Protein AF-A0A7S0N5G8-F1 (afdb_monomer_lite)

Foldseek 3Di:
DFAAQADLALKWKDWAPRIAPNVQWADDDRGDIGGDDDDDQDAKDKTFIWIDRHNPPDTDDPRHIDIDHHDWDFDDKPPPDDDPVPPDDDIDTATARDDDDQPQWDDDPDDDIDHDDDDDHD

Secondary structure (DSSP, 8-state):
-B-SS--STT-EEEETTEEPPGGGEEEEETTEEEEPPPP--SSSEEEEEEEESSTTSS---S-EEEEEPPPPEEEEEESS---TT--S---EEEEES----TT-EEEETTTEEEEPPP----

Organism: NCBI:txid233186

Structure (mmCIF, N/CA/C/O backbone):
data_AF-A0A7S0N5G8-F1
#
_entry.id   AF-A0A7S0N5G8-F1
#
loop_
_atom_site.group_PDB
_atom_site.id
_atom_site.type_symbol
_atom_site.label_atom_id
_atom_site.label_alt_id
_atom_site.label_comp_id
_atom_site.label_asym_id
_atom_site.label_entity_id
_atom_site.label_seq_id
_atom_site.pdbx_PDB_ins_code
_atom_site.Cartn_x
_atom_site.Cartn_y
_atom_site.Cartn_z
_atom_site.occupancy
_atom_site.B_iso_or_equiv
_atom_site.auth_seq_id
_atom_site.auth_comp_id
_atom_site.auth_asym_id
_atom_site.auth_atom_id
_atom_site.pdbx_PDB_model_num
ATOM 1 N N . VAL A 1 1 ? 4.274 -6.961 -11.193 1.00 89.06 1 VAL A N 1
ATOM 2 C CA . VAL A 1 1 ? 3.947 -6.507 -12.565 1.00 89.06 1 VAL A CA 1
ATOM 3 C C . VAL A 1 1 ? 4.344 -7.585 -13.563 1.00 89.06 1 VAL A C 1
ATOM 5 O O . VAL A 1 1 ? 5.465 -8.078 -13.492 1.00 89.06 1 VAL A O 1
ATOM 8 N N . LEU A 1 2 ? 3.430 -7.986 -14.451 1.00 92.25 2 LEU A N 1
ATOM 9 C CA . LEU A 1 2 ? 3.697 -8.960 -15.517 1.00 92.25 2 LEU A CA 1
ATOM 10 C C . LEU A 1 2 ? 3.786 -8.239 -16.864 1.00 92.25 2 LEU A C 1
ATOM 12 O O . LEU A 1 2 ? 2.987 -7.344 -17.136 1.00 92.25 2 LEU A O 1
ATOM 16 N N . GLY A 1 3 ? 4.743 -8.632 -17.697 1.00 91.31 3 GLY A N 1
ATOM 17 C CA . GLY A 1 3 ? 5.050 -7.962 -18.957 1.00 91.31 3 GLY A CA 1
ATOM 18 C C . GLY A 1 3 ? 5.987 -8.783 -19.837 1.00 91.31 3 GLY A C 1
ATOM 19 O O . GLY A 1 3 ? 5.945 -10.013 -19.827 1.00 91.31 3 GLY A O 1
ATOM 20 N N . ARG A 1 4 ? 6.820 -8.102 -20.625 1.00 91.19 4 ARG A N 1
ATOM 21 C CA . ARG A 1 4 ? 7.772 -8.717 -21.561 1.00 91.19 4 ARG A CA 1
ATOM 22 C C . ARG A 1 4 ? 9.012 -7.846 -21.718 1.00 91.19 4 ARG A C 1
ATOM 24 O O . ARG A 1 4 ? 8.906 -6.627 -21.671 1.00 91.19 4 ARG A O 1
ATOM 31 N N . PHE A 1 5 ? 10.146 -8.493 -21.977 1.00 92.19 5 PHE A N 1
ATOM 32 C CA . PHE A 1 5 ? 11.453 -7.867 -22.189 1.00 92.19 5 PHE A CA 1
ATOM 33 C C . PHE A 1 5 ? 11.944 -6.985 -21.031 1.00 92.19 5 PHE A C 1
ATOM 35 O O . PHE A 1 5 ? 12.674 -6.024 -21.254 1.00 92.19 5 PHE A O 1
ATOM 42 N N . PHE A 1 6 ? 11.581 -7.317 -19.791 1.00 93.44 6 PHE A N 1
ATOM 43 C CA . PHE A 1 6 ? 12.220 -6.705 -18.630 1.00 93.44 6 PHE A CA 1
ATOM 44 C C . PHE A 1 6 ? 13.689 -7.116 -18.540 1.00 93.44 6 PHE A C 1
ATOM 46 O O . PHE A 1 6 ? 14.079 -8.206 -18.968 1.00 93.44 6 PHE A O 1
ATOM 53 N N . VAL A 1 7 ? 14.489 -6.239 -17.951 1.00 93.69 7 VAL A N 1
ATOM 54 C CA . VAL A 1 7 ? 15.919 -6.432 -17.712 1.00 93.69 7 VAL A CA 1
ATOM 55 C C . VAL A 1 7 ? 16.231 -6.045 -16.267 1.00 93.69 7 VAL A C 1
ATOM 57 O O . VAL A 1 7 ? 15.432 -5.368 -15.620 1.00 93.69 7 VAL A O 1
ATOM 60 N N . SER A 1 8 ? 17.363 -6.513 -15.743 1.00 91.12 8 SER A N 1
ATOM 61 C CA . SER A 1 8 ? 17.757 -6.259 -14.353 1.00 91.12 8 SER A CA 1
ATOM 62 C C . SER A 1 8 ? 18.331 -4.861 -14.124 1.00 91.12 8 SER A C 1
ATOM 64 O O . SER A 1 8 ? 18.178 -4.316 -13.038 1.00 91.12 8 SER A O 1
ATOM 66 N N . GLU A 1 9 ? 18.988 -4.288 -15.131 1.00 91.75 9 GLU A N 1
ATOM 67 C CA . GLU A 1 9 ? 19.619 -2.966 -15.062 1.00 91.75 9 GLU A CA 1
ATOM 68 C C . GLU A 1 9 ? 18.639 -1.860 -15.463 1.00 91.75 9 GLU A C 1
ATOM 70 O O . GLU A 1 9 ? 17.831 -2.041 -16.372 1.00 91.75 9 GLU A O 1
ATOM 75 N N . GLY A 1 10 ? 18.706 -0.707 -14.795 1.00 90.94 10 GLY A N 1
ATOM 76 C CA . GLY A 1 10 ? 17.845 0.442 -15.097 1.00 90.94 10 GLY A CA 1
ATOM 77 C C . GLY A 1 10 ? 16.354 0.223 -14.817 1.00 90.94 10 GLY A C 1
ATOM 78 O O . GLY A 1 10 ? 15.520 0.994 -15.296 1.00 90.94 10 GLY A O 1
ATOM 79 N N . LEU A 1 11 ? 16.008 -0.825 -14.061 1.00 94.25 11 LEU A N 1
ATOM 80 C CA . LEU A 1 11 ? 14.636 -1.158 -13.706 1.00 94.25 11 LEU A CA 1
ATOM 81 C C . LEU A 1 11 ? 14.089 -0.183 -12.658 1.00 94.25 11 LEU A C 1
ATOM 83 O O . LEU A 1 11 ? 14.567 -0.143 -11.526 1.00 94.25 11 LEU A O 1
ATOM 87 N N . VAL A 1 12 ? 13.037 0.557 -13.010 1.00 94.94 12 VAL A N 1
ATOM 88 C CA . VAL A 1 12 ? 12.365 1.489 -12.092 1.00 94.94 12 VAL A CA 1
ATOM 89 C C . VAL A 1 12 ? 10.855 1.342 -12.216 1.00 94.94 12 VAL A C 1
ATOM 91 O O . VAL A 1 12 ? 10.297 1.501 -13.298 1.00 94.94 12 VAL A O 1
ATOM 94 N N . CYS A 1 13 ? 10.173 1.101 -11.100 1.00 95.38 13 CYS A N 1
ATOM 95 C CA . CYS A 1 13 ? 8.714 1.166 -11.036 1.00 95.38 13 CYS A CA 1
ATOM 96 C C . CYS A 1 13 ? 8.233 2.576 -10.695 1.00 95.38 13 CYS A C 1
ATOM 98 O O . CYS A 1 13 ? 8.899 3.329 -9.980 1.00 95.38 13 CYS A O 1
ATOM 100 N N . ARG A 1 14 ? 7.045 2.932 -11.178 1.00 94.94 14 ARG A N 1
ATOM 101 C CA . ARG A 1 14 ? 6.370 4.186 -10.852 1.00 94.94 14 ARG A CA 1
ATOM 102 C C . ARG A 1 14 ? 4.890 3.935 -10.605 1.00 94.94 14 ARG A C 1
ATOM 104 O O . ARG A 1 14 ? 4.238 3.297 -11.422 1.00 94.94 14 ARG A O 1
ATOM 111 N N . PHE A 1 15 ? 4.385 4.479 -9.506 1.00 95.31 15 PHE A N 1
ATOM 112 C CA . PHE A 1 15 ? 2.975 4.469 -9.124 1.00 95.31 15 PHE A CA 1
ATOM 113 C C . PHE A 1 15 ? 2.453 5.904 -9.246 1.00 95.31 15 PHE A C 1
ATOM 115 O O . PHE A 1 15 ? 2.842 6.780 -8.471 1.00 95.31 15 PHE A O 1
ATOM 122 N N . GLY A 1 16 ? 1.647 6.174 -10.272 1.00 93.31 16 GLY A N 1
ATOM 123 C CA . GLY A 1 16 ? 1.221 7.521 -10.647 1.00 93.31 16 GLY A CA 1
ATOM 124 C C . GLY A 1 16 ? 2.426 8.392 -11.003 1.00 93.31 16 GLY A C 1
ATOM 125 O O . GLY A 1 16 ? 3.094 8.177 -12.017 1.00 93.31 16 GLY A O 1
ATOM 126 N N . VAL A 1 17 ? 2.730 9.363 -10.142 1.00 91.38 17 VAL A N 1
ATOM 127 C CA . VAL A 1 17 ? 3.902 10.249 -10.265 1.00 91.38 17 VAL A CA 1
ATOM 128 C C . VAL A 1 17 ? 5.083 9.823 -9.384 1.00 91.38 17 VAL A C 1
ATOM 130 O O . VAL A 1 17 ? 6.194 10.326 -9.560 1.00 91.38 17 VAL A O 1
ATOM 133 N N . THR A 1 18 ? 4.875 8.879 -8.465 1.00 94.38 18 THR A N 1
ATOM 134 C CA . THR A 1 18 ? 5.862 8.489 -7.452 1.00 94.38 18 THR A CA 1
ATOM 135 C C . THR A 1 18 ? 6.756 7.371 -7.968 1.00 94.38 18 THR A C 1
ATOM 137 O O . THR A 1 18 ? 6.287 6.284 -8.306 1.00 94.38 18 THR A O 1
ATOM 140 N N . ARG A 1 19 ? 8.067 7.627 -8.021 1.00 94.75 19 ARG A N 1
ATOM 141 C CA . ARG A 1 19 ? 9.075 6.625 -8.397 1.00 94.75 19 ARG A CA 1
ATOM 142 C C . ARG A 1 19 ? 9.415 5.735 -7.203 1.00 94.75 19 ARG A C 1
ATOM 144 O O . ARG A 1 19 ? 9.660 6.239 -6.110 1.00 94.75 19 ARG A O 1
ATOM 151 N N . VAL A 1 20 ? 9.471 4.428 -7.436 1.00 94.44 20 VAL A N 1
ATOM 152 C CA . VAL A 1 20 ? 9.930 3.442 -6.452 1.00 94.44 20 VAL A CA 1
ATOM 153 C C . VAL A 1 20 ? 11.463 3.459 -6.417 1.00 94.44 20 VAL A C 1
ATOM 155 O O . VAL A 1 20 ? 12.080 3.397 -7.484 1.00 94.44 20 VAL A O 1
ATOM 158 N N . PRO A 1 21 ? 12.100 3.542 -5.235 1.00 86.56 21 PRO A N 1
ATOM 159 C CA . PRO A 1 21 ? 13.550 3.405 -5.112 1.00 86.56 21 PRO A CA 1
ATOM 160 C C . PRO A 1 21 ? 14.042 2.046 -5.627 1.00 86.56 21 PRO A C 1
ATOM 162 O O . PRO A 1 21 ? 13.334 1.052 -5.503 1.00 86.56 21 PRO A O 1
ATOM 165 N N . ASN A 1 22 ? 15.287 1.963 -6.109 1.00 78.38 22 ASN A N 1
ATOM 166 C CA . ASN A 1 22 ? 15.837 0.727 -6.690 1.00 78.38 22 ASN A CA 1
ATOM 167 C C . ASN A 1 22 ? 15.756 -0.489 -5.745 1.00 78.38 22 ASN A C 1
ATOM 169 O O . ASN A 1 22 ? 15.542 -1.602 -6.203 1.00 78.38 22 ASN A O 1
ATOM 173 N N . ALA A 1 23 ? 15.866 -0.291 -4.425 1.00 83.25 23 ALA A N 1
ATOM 174 C CA . ALA A 1 23 ? 15.720 -1.373 -3.442 1.00 83.25 23 ALA A CA 1
ATOM 175 C C . ALA A 1 23 ? 14.310 -1.998 -3.421 1.00 83.25 23 ALA A C 1
ATOM 177 O O . ALA A 1 23 ? 14.160 -3.166 -3.066 1.00 83.25 23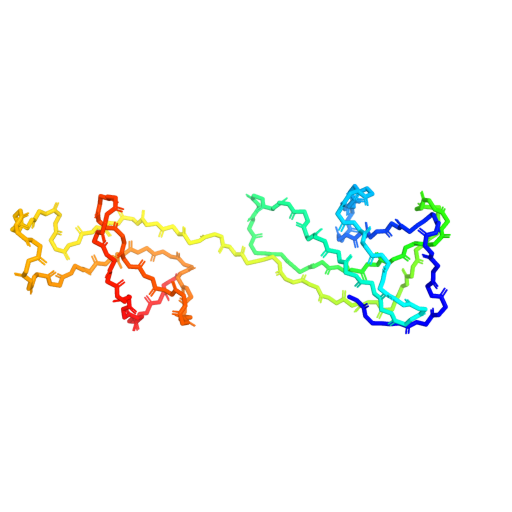 ALA A O 1
ATOM 178 N N . GLY A 1 24 ? 13.295 -1.227 -3.816 1.00 87.25 24 GLY A N 1
ATOM 179 C CA . GLY A 1 24 ? 11.904 -1.658 -3.891 1.00 87.25 24 GLY A CA 1
ATOM 180 C C . GLY A 1 24 ? 11.515 -2.248 -5.246 1.00 87.25 24 GLY A C 1
ATOM 181 O O . GLY A 1 24 ? 10.375 -2.670 -5.386 1.00 87.25 24 GLY A O 1
ATOM 182 N N . ALA A 1 25 ? 12.406 -2.292 -6.244 1.00 93.44 25 ALA A N 1
ATOM 183 C CA . ALA A 1 25 ? 12.146 -2.905 -7.548 1.00 93.44 25 ALA A CA 1
ATOM 184 C C . ALA A 1 25 ? 13.053 -4.126 -7.760 1.00 93.44 25 ALA A C 1
ATOM 186 O O . ALA A 1 25 ? 14.275 -4.022 -7.805 1.00 93.44 25 ALA A O 1
ATOM 187 N N . GLN A 1 26 ? 12.449 -5.303 -7.906 1.00 94.81 26 GLN A N 1
ATOM 188 C CA . GLN A 1 26 ? 13.143 -6.578 -8.044 1.00 94.81 26 GLN A CA 1
ATOM 189 C C . GLN A 1 26 ? 12.824 -7.220 -9.391 1.00 94.81 26 GLN A C 1
ATOM 191 O O . GLN A 1 26 ? 11.677 -7.559 -9.700 1.00 94.81 26 GLN A O 1
ATOM 196 N N . TYR A 1 27 ? 13.867 -7.431 -10.187 1.00 95.44 27 TYR A N 1
ATOM 197 C CA . TYR A 1 27 ? 13.781 -8.224 -11.404 1.00 95.44 27 TYR A CA 1
ATOM 198 C C . TYR A 1 27 ? 13.584 -9.704 -11.054 1.00 95.44 27 TYR A C 1
ATOM 200 O O . TYR A 1 27 ? 14.420 -10.296 -10.371 1.00 95.44 27 TYR A O 1
ATOM 208 N N . LEU A 1 28 ? 12.493 -10.307 -11.535 1.00 96.38 28 LEU A N 1
ATOM 209 C CA . LEU A 1 28 ? 12.226 -11.739 -11.353 1.00 96.38 28 LEU A CA 1
ATOM 210 C C . LEU A 1 28 ? 12.531 -12.518 -12.635 1.00 96.38 28 LEU A C 1
ATOM 212 O O . LEU A 1 28 ? 13.155 -13.577 -12.599 1.00 96.38 28 LEU A O 1
ATOM 216 N N . SER A 1 29 ? 12.077 -12.002 -13.777 1.00 96.12 29 SER A N 1
ATOM 217 C CA . SER A 1 29 ? 12.326 -12.569 -15.099 1.00 96.12 29 SER A CA 1
ATOM 218 C C . SER A 1 29 ? 12.085 -11.525 -16.186 1.00 96.12 29 SER A C 1
ATOM 220 O O . SER A 1 29 ? 11.545 -10.448 -15.932 1.00 96.12 29 SER A O 1
ATOM 222 N N . SER A 1 30 ? 12.380 -11.875 -17.438 1.00 95.19 30 SER A N 1
ATOM 223 C CA . SER A 1 30 ? 12.082 -11.018 -18.588 1.00 95.19 30 SER A CA 1
ATOM 224 C C . SER A 1 30 ? 10.585 -10.739 -18.768 1.00 95.19 30 SER A C 1
ATOM 226 O O . SER A 1 30 ? 10.216 -9.903 -19.588 1.00 95.19 30 SER A O 1
ATOM 228 N N . THR A 1 31 ? 9.712 -11.404 -18.009 1.00 95.00 31 THR A N 1
ATOM 229 C CA . THR A 1 31 ? 8.258 -11.220 -18.050 1.00 95.00 31 THR A CA 1
ATOM 230 C C . THR A 1 31 ? 7.648 -10.841 -16.703 1.00 95.00 31 THR A C 1
ATOM 232 O O . THR A 1 31 ? 6.433 -10.662 -16.624 1.00 95.00 31 THR A O 1
ATOM 235 N N . ALA A 1 32 ? 8.441 -10.730 -15.636 1.00 94.88 32 ALA A N 1
ATOM 236 C CA . ALA A 1 32 ? 7.933 -10.446 -14.301 1.00 94.88 32 ALA A CA 1
ATOM 237 C C . ALA A 1 32 ? 8.891 -9.577 -13.480 1.00 94.88 32 ALA A C 1
ATOM 239 O O . ALA A 1 32 ? 10.096 -9.816 -13.417 1.00 94.88 32 ALA A O 1
ATOM 240 N N . VAL A 1 33 ? 8.310 -8.597 -12.795 1.00 94.88 33 VAL A N 1
ATOM 241 C CA . VAL A 1 33 ? 8.993 -7.692 -11.869 1.00 94.88 33 VAL A CA 1
ATOM 242 C C . VAL A 1 33 ? 8.154 -7.579 -10.600 1.00 94.88 33 VAL A C 1
ATOM 244 O O . VAL A 1 33 ? 6.930 -7.416 -10.679 1.00 94.88 33 VAL A O 1
ATOM 247 N N . ALA A 1 34 ? 8.791 -7.657 -9.436 1.00 95.12 34 ALA A N 1
ATOM 248 C CA . ALA A 1 34 ? 8.174 -7.328 -8.155 1.00 95.12 34 ALA A CA 1
ATOM 249 C C . ALA A 1 34 ? 8.528 -5.889 -7.780 1.00 95.12 34 ALA A C 1
ATOM 251 O O . ALA A 1 34 ? 9.688 -5.503 -7.869 1.00 95.12 34 ALA A O 1
ATOM 252 N N . CYS A 1 35 ? 7.529 -5.103 -7.379 1.00 94.75 35 CYS A N 1
ATOM 253 C CA . CYS A 1 35 ? 7.737 -3.738 -6.918 1.00 94.75 35 CYS A CA 1
ATOM 254 C C . CYS A 1 35 ? 6.982 -3.498 -5.621 1.00 94.75 35 CYS A C 1
ATOM 256 O O . CYS A 1 35 ? 5.791 -3.797 -5.535 1.00 94.75 35 CYS A O 1
ATOM 258 N N . GLU A 1 36 ? 7.690 -2.966 -4.634 1.00 95.69 36 GLU A N 1
ATOM 259 C CA . GLU A 1 36 ? 7.123 -2.492 -3.384 1.00 95.69 36 GLU A CA 1
ATOM 260 C C . GLU A 1 36 ? 6.404 -1.167 -3.650 1.00 95.69 36 GLU A C 1
ATOM 262 O O . GLU A 1 36 ? 6.994 -0.212 -4.166 1.00 95.69 36 GLU A O 1
ATOM 267 N N . ALA A 1 37 ? 5.104 -1.135 -3.360 1.00 93.62 37 ALA A N 1
ATOM 268 C CA . ALA A 1 37 ? 4.312 0.075 -3.504 1.00 93.62 37 ALA A CA 1
ATOM 269 C C . ALA A 1 37 ? 4.797 1.122 -2.482 1.00 93.62 37 ALA A C 1
ATOM 271 O O . ALA A 1 37 ? 4.971 0.785 -1.308 1.00 93.62 37 ALA A O 1
ATOM 272 N N . PRO A 1 38 ? 5.030 2.381 -2.893 1.00 92.94 38 PRO A N 1
ATOM 273 C CA . PRO A 1 38 ? 5.377 3.449 -1.966 1.00 92.94 38 PRO A CA 1
ATOM 274 C C . PRO A 1 38 ? 4.316 3.626 -0.877 1.00 92.94 38 PRO A C 1
ATOM 276 O O . PRO A 1 38 ? 3.126 3.435 -1.118 1.00 92.94 38 PRO A O 1
ATOM 279 N N . ARG A 1 39 ? 4.744 4.064 0.310 1.00 90.00 39 ARG A N 1
ATOM 280 C CA . ARG A 1 39 ? 3.822 4.495 1.365 1.00 90.00 39 ARG A CA 1
ATOM 281 C C . ARG A 1 39 ? 2.915 5.616 0.844 1.00 90.00 39 ARG A C 1
ATOM 283 O O . ARG A 1 39 ? 3.400 6.558 0.215 1.00 90.00 39 ARG A O 1
ATOM 290 N N . TRP A 1 40 ? 1.627 5.527 1.164 1.00 90.31 40 TRP A N 1
ATOM 291 C CA . TRP A 1 40 ? 0.611 6.504 0.799 1.00 90.31 40 TRP A CA 1
ATOM 292 C C . TRP A 1 40 ? -0.174 6.937 2.035 1.00 90.31 40 TRP A C 1
ATOM 294 O O . TRP A 1 40 ? -0.855 6.123 2.642 1.00 90.31 40 TRP A O 1
ATOM 304 N N . ASP A 1 41 ? -0.074 8.217 2.391 1.00 86.44 41 ASP A N 1
ATOM 305 C CA . ASP A 1 41 ? -0.775 8.807 3.544 1.00 86.44 41 ASP A CA 1
ATOM 306 C C . ASP A 1 41 ? -2.039 9.592 3.120 1.00 86.44 41 ASP A C 1
ATOM 308 O O . ASP A 1 41 ? -2.607 10.357 3.901 1.00 86.44 41 ASP A O 1
ATOM 312 N N . GLY A 1 42 ? -2.437 9.486 1.847 1.00 85.56 42 GLY A N 1
ATOM 313 C CA . GLY A 1 42 ? -3.581 10.199 1.280 1.00 85.56 42 GLY A CA 1
ATOM 314 C C . GLY A 1 42 ? -4.903 9.442 1.419 1.00 85.56 42 GLY A C 1
ATOM 315 O O . GLY A 1 42 ? -4.981 8.353 1.980 1.00 85.56 42 GLY A O 1
ATOM 316 N N . ALA A 1 43 ? -5.966 10.025 0.861 1.00 87.00 43 ALA A N 1
ATOM 317 C CA . ALA A 1 43 ? -7.244 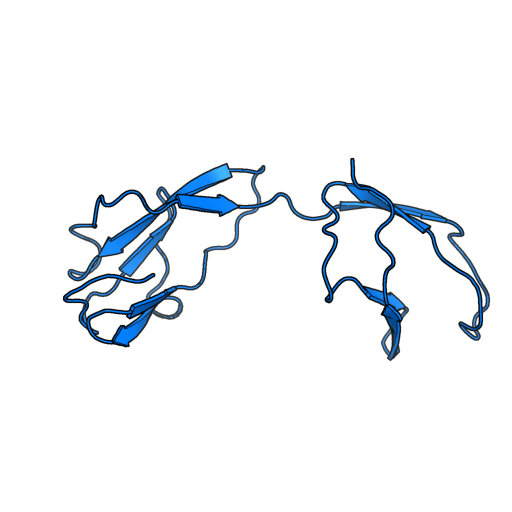9.333 0.704 1.00 87.00 43 ALA A CA 1
ATOM 318 C C . ALA A 1 43 ? -7.131 8.193 -0.321 1.00 87.00 43 ALA A C 1
ATOM 320 O O . ALA A 1 43 ? -6.139 8.096 -1.043 1.00 87.00 43 ALA A O 1
ATOM 321 N N . MET A 1 44 ? -8.168 7.359 -0.411 1.00 90.56 44 MET A N 1
ATOM 322 C CA . MET A 1 44 ? -8.260 6.335 -1.450 1.00 90.56 44 MET A CA 1
ATOM 323 C C . MET A 1 44 ? -8.025 6.951 -2.839 1.00 90.56 44 MET A C 1
ATOM 325 O O . MET A 1 44 ? -8.722 7.892 -3.224 1.00 90.56 44 MET A O 1
ATOM 329 N N . GLU A 1 45 ? -7.054 6.419 -3.580 1.00 93.69 45 GLU A N 1
ATOM 330 C CA . GLU A 1 45 ? -6.673 6.919 -4.905 1.00 93.69 45 GLU A CA 1
ATOM 331 C C . GLU A 1 45 ? -6.294 5.761 -5.833 1.00 93.69 45 GLU A C 1
ATOM 333 O O . GLU A 1 45 ? -5.617 4.815 -5.433 1.00 93.69 45 GLU A O 1
ATOM 338 N N . GLU A 1 46 ? -6.717 5.848 -7.092 1.00 94.75 46 GLU A N 1
ATOM 339 C CA . GLU A 1 46 ? -6.325 4.921 -8.151 1.00 94.75 46 GLU A CA 1
ATOM 340 C C . GLU A 1 46 ? -5.200 5.535 -8.993 1.00 94.75 46 GLU A C 1
ATOM 342 O O . GLU A 1 46 ? -5.328 6.640 -9.522 1.00 94.75 46 GLU A O 1
ATOM 347 N N . VAL A 1 47 ? -4.093 4.806 -9.140 1.00 95.31 47 VAL A N 1
ATOM 348 C CA . VAL A 1 47 ? -2.900 5.252 -9.865 1.00 95.31 47 VAL A CA 1
ATOM 349 C C . VAL A 1 47 ? -2.446 4.219 -10.891 1.00 95.31 47 VAL A C 1
ATOM 351 O O . VAL A 1 47 ? -2.581 3.013 -10.693 1.00 95.31 47 VAL A O 1
ATOM 354 N N . ALA A 1 48 ? -1.859 4.679 -11.995 1.00 95.38 48 ALA A N 1
ATOM 355 C CA . ALA A 1 48 ? -1.233 3.788 -12.969 1.00 95.38 48 ALA A CA 1
ATOM 356 C C . ALA A 1 48 ? 0.127 3.289 -12.458 1.00 95.38 48 ALA A C 1
ATOM 358 O O . ALA A 1 48 ? 0.924 4.061 -11.924 1.00 95.38 48 ALA A O 1
ATOM 359 N N . VAL A 1 49 ? 0.412 2.010 -12.667 1.00 95.50 49 VAL A N 1
ATOM 360 C CA . VAL A 1 49 ? 1.692 1.362 -12.403 1.00 95.50 49 VAL A CA 1
ATOM 361 C C . VAL A 1 49 ? 2.419 1.189 -13.720 1.00 95.50 49 VAL A C 1
ATOM 363 O O . VAL A 1 49 ? 1.988 0.425 -14.583 1.00 95.50 49 VAL A O 1
ATOM 366 N N . GLU A 1 50 ? 3.551 1.867 -13.842 1.00 95.00 50 GLU A N 1
ATOM 367 C CA . GLU A 1 50 ? 4.380 1.825 -15.038 1.00 95.00 50 GLU A CA 1
ATOM 368 C C . GLU A 1 50 ? 5.816 1.439 -14.690 1.00 95.00 50 GLU A C 1
ATOM 370 O O . GLU A 1 50 ? 6.315 1.710 -13.594 1.00 95.00 50 GLU A O 1
ATOM 375 N N . VAL A 1 51 ? 6.489 0.795 -15.638 1.00 94.88 51 VAL A N 1
ATOM 376 C CA . VAL A 1 51 ? 7.846 0.273 -15.473 1.00 94.88 51 VAL A CA 1
ATOM 377 C C . VAL A 1 51 ? 8.766 0.930 -16.491 1.00 94.88 51 VAL A C 1
ATOM 379 O O . VAL A 1 51 ? 8.402 1.128 -17.647 1.00 94.88 51 VAL A O 1
ATOM 382 N N . SER A 1 52 ? 9.969 1.261 -16.051 1.00 94.25 52 SER A N 1
ATOM 383 C CA . SER A 1 52 ? 11.081 1.699 -16.881 1.00 94.25 52 SER A CA 1
ATOM 384 C C . SER A 1 52 ? 12.184 0.651 -16.860 1.00 94.25 52 SER A C 1
ATOM 386 O O . SER A 1 52 ? 12.377 -0.021 -15.849 1.00 94.25 52 SER A O 1
ATOM 388 N N . VAL A 1 53 ? 12.905 0.541 -17.972 1.00 94.31 53 VAL A N 1
ATOM 389 C CA . VAL A 1 53 ? 14.110 -0.291 -18.140 1.00 94.31 53 VAL A CA 1
ATOM 390 C C . VAL A 1 53 ? 15.334 0.554 -18.517 1.00 94.31 53 VAL A C 1
ATOM 392 O O . VAL A 1 53 ? 16.324 0.040 -19.028 1.00 94.31 53 VAL A O 1
ATOM 395 N N . ASN A 1 54 ? 15.240 1.871 -18.337 1.00 94.19 54 ASN A N 1
ATOM 396 C CA . ASN A 1 54 ? 16.283 2.837 -18.663 1.00 94.19 54 ASN A CA 1
ATOM 397 C C . ASN A 1 54 ? 16.348 3.947 -17.607 1.00 94.19 54 ASN A C 1
ATOM 399 O O . ASN A 1 54 ? 16.232 5.128 -17.921 1.00 94.19 54 ASN A O 1
ATOM 403 N N . ASP A 1 55 ? 16.467 3.559 -16.336 1.00 93.06 55 ASP A N 1
ATOM 404 C CA . ASP A 1 55 ? 16.675 4.465 -15.195 1.00 93.06 55 ASP A CA 1
ATOM 405 C C . ASP A 1 55 ? 15.553 5.507 -15.015 1.00 93.06 55 ASP A C 1
ATOM 407 O O . ASP A 1 55 ? 15.724 6.597 -14.460 1.00 93.06 55 ASP A O 1
ATOM 411 N N . GLY A 1 56 ? 14.349 5.167 -15.476 1.00 93.00 56 GLY A N 1
ATOM 412 C CA . GLY A 1 56 ? 13.190 6.043 -15.418 1.00 93.00 56 GLY A CA 1
ATOM 413 C C . GLY A 1 56 ? 13.236 7.207 -16.409 1.00 93.00 56 GLY A C 1
ATOM 414 O O . GLY A 1 56 ? 12.619 8.241 -16.137 1.00 93.00 56 GLY A O 1
ATOM 415 N N . HIS A 1 57 ? 13.960 7.085 -17.522 1.00 93.69 57 HIS A N 1
ATOM 416 C CA . HIS A 1 57 ? 13.847 8.029 -18.635 1.00 93.69 57 HIS A CA 1
ATOM 417 C C . HIS A 1 57 ? 12.530 7.827 -19.393 1.00 93.69 57 HIS A C 1
ATOM 419 O O . HIS A 1 57 ? 11.766 8.779 -19.550 1.00 93.69 57 HIS A O 1
ATOM 425 N N . ASP A 1 58 ? 12.228 6.579 -19.751 1.00 93.94 58 ASP A N 1
ATOM 426 C CA . ASP A 1 58 ? 10.993 6.179 -20.419 1.00 93.94 58 ASP A CA 1
ATOM 427 C C . ASP A 1 58 ? 10.240 5.156 -19.575 1.00 93.94 58 ASP A C 1
ATOM 429 O O . ASP A 1 58 ? 10.836 4.327 -18.887 1.00 93.94 58 ASP A O 1
ATOM 433 N N . TYR A 1 59 ? 8.915 5.207 -19.639 1.00 93.69 59 TYR A N 1
ATOM 434 C CA . TYR A 1 59 ? 8.033 4.293 -18.926 1.00 93.69 59 TYR A CA 1
ATOM 435 C C . TYR A 1 59 ? 7.071 3.632 -19.903 1.00 93.69 59 TYR A C 1
ATOM 437 O O . TYR A 1 59 ? 6.748 4.195 -20.952 1.00 93.69 59 TYR A O 1
ATOM 445 N N . THR A 1 60 ? 6.579 2.458 -19.526 1.00 93.38 60 THR A N 1
ATOM 446 C CA . THR A 1 60 ? 5.402 1.860 -20.155 1.00 93.38 60 THR A CA 1
ATOM 447 C C . THR A 1 60 ? 4.180 2.787 -20.053 1.00 93.38 60 THR A C 1
ATOM 449 O O . THR A 1 60 ? 4.172 3.782 -19.318 1.00 93.38 60 THR A O 1
ATOM 452 N N . SER A 1 61 ? 3.151 2.466 -20.836 1.00 90.88 61 SER A N 1
ATOM 453 C CA . SER A 1 61 ? 1.866 3.174 -20.860 1.00 90.88 61 SER A CA 1
ATOM 454 C C . SER A 1 61 ? 0.685 2.207 -20.996 1.00 90.88 61 SER A C 1
ATOM 456 O O . SER A 1 61 ? -0.370 2.560 -21.524 1.00 90.88 61 SER A O 1
ATOM 458 N N . ASP A 1 62 ? 0.872 0.965 -20.541 1.00 85.25 62 ASP A N 1
ATOM 459 C CA . ASP A 1 62 ? -0.126 -0.100 -20.668 1.00 85.25 62 ASP A CA 1
ATOM 460 C C . ASP A 1 62 ? -1.292 0.070 -19.672 1.00 85.25 62 ASP A C 1
ATOM 462 O O . ASP A 1 62 ? -2.271 -0.677 -19.748 1.00 85.25 62 ASP A O 1
ATOM 466 N N . GLY A 1 63 ? -1.212 1.040 -18.747 1.00 77.50 63 GLY A N 1
ATOM 467 C CA . GLY A 1 63 ? -2.342 1.456 -17.915 1.00 77.50 63 GLY A CA 1
ATOM 468 C C . GLY A 1 63 ? -2.756 0.393 -16.904 1.00 77.50 63 GLY A C 1
ATOM 469 O O . GLY A 1 63 ? -3.938 0.077 -16.764 1.00 77.50 63 GLY A O 1
ATOM 470 N N . ARG A 1 64 ? -1.782 -0.219 -16.220 1.00 89.31 64 ARG A N 1
ATOM 471 C CA . ARG A 1 64 ? -2.068 -1.163 -15.132 1.00 89.31 64 ARG A CA 1
ATOM 472 C C . ARG A 1 64 ? -2.407 -0.388 -13.870 1.00 89.31 64 ARG A C 1
ATOM 474 O O . ARG A 1 64 ? -1.539 0.261 -13.314 1.00 89.31 64 ARG A O 1
ATOM 481 N N . TRP A 1 65 ? -3.648 -0.465 -13.415 1.00 92.75 65 TRP A N 1
ATOM 482 C CA . TRP A 1 65 ? -4.102 0.310 -12.264 1.00 92.75 65 TRP A CA 1
ATOM 483 C C . TRP A 1 65 ? -3.789 -0.373 -10.933 1.00 92.75 65 TRP A C 1
ATOM 485 O O . TRP A 1 65 ? -3.820 -1.602 -10.818 1.00 92.75 65 TRP A O 1
ATOM 495 N N . PHE A 1 66 ? -3.481 0.448 -9.936 1.00 94.69 66 PHE A N 1
ATOM 496 C CA . PHE A 1 66 ? -3.310 0.084 -8.539 1.00 94.69 66 PHE A CA 1
ATOM 497 C C . PHE A 1 66 ? -4.119 1.053 -7.685 1.00 94.69 66 PHE A C 1
ATOM 499 O O . PHE A 1 66 ? -4.109 2.256 -7.936 1.00 94.69 66 PHE A O 1
ATOM 506 N N . VAL A 1 67 ? -4.802 0.530 -6.674 1.00 94.44 67 VAL A N 1
ATOM 507 C CA . VAL A 1 67 ? -5.623 1.327 -5.765 1.00 94.44 67 VAL A CA 1
ATOM 508 C C . VAL A 1 67 ? -4.915 1.401 -4.423 1.00 94.44 67 VAL A C 1
ATOM 510 O O . VAL A 1 67 ? -4.661 0.372 -3.799 1.00 94.44 67 VAL A O 1
ATOM 513 N N . TYR A 1 68 ? -4.609 2.618 -3.983 1.00 93.44 68 TYR A N 1
ATOM 514 C CA . TYR A 1 68 ? -4.310 2.873 -2.584 1.00 93.44 68 TYR A CA 1
ATOM 515 C C . TYR A 1 68 ? -5.619 2.891 -1.813 1.00 93.44 68 TYR A C 1
ATOM 517 O O . TYR A 1 68 ? -6.519 3.677 -2.108 1.00 93.44 68 TYR A O 1
ATOM 525 N N . GLU A 1 69 ? -5.726 2.007 -0.835 1.00 89.88 69 GLU A N 1
ATOM 526 C CA . GLU A 1 69 ? -6.866 1.960 0.067 1.00 89.88 69 GLU A CA 1
ATOM 527 C C . GLU A 1 69 ? -6.645 2.927 1.228 1.00 89.88 69 GLU A C 1
ATOM 529 O O . GLU A 1 69 ? -5.513 3.205 1.625 1.00 89.88 69 GLU A O 1
ATOM 534 N N . ALA A 1 70 ? -7.740 3.458 1.765 1.00 87.69 70 ALA A N 1
ATOM 535 C CA . ALA A 1 70 ? -7.669 4.275 2.965 1.00 87.69 70 ALA A CA 1
ATOM 536 C C . ALA A 1 70 ? -7.239 3.413 4.162 1.00 87.69 70 ALA A C 1
ATOM 538 O O . ALA A 1 70 ? -7.704 2.282 4.323 1.00 87.69 70 ALA A O 1
ATOM 539 N N . GLU A 1 71 ? -6.367 3.956 5.011 1.00 86.81 71 GLU A N 1
ATOM 540 C CA . GLU A 1 71 ? -5.941 3.272 6.230 1.00 86.81 71 GLU A CA 1
ATOM 541 C C . GLU A 1 71 ? -7.123 3.062 7.188 1.00 86.81 71 GLU A C 1
ATOM 543 O O . GLU A 1 71 ? -7.967 3.944 7.378 1.00 86.81 71 GLU A O 1
ATOM 548 N N . ALA A 1 72 ? -7.161 1.893 7.831 1.00 88.94 72 ALA A N 1
ATOM 549 C CA . ALA A 1 72 ? -8.149 1.598 8.857 1.00 88.94 72 ALA A CA 1
ATOM 550 C C . ALA A 1 72 ? -7.974 2.540 10.056 1.00 88.94 72 ALA A C 1
ATOM 552 O O . ALA A 1 72 ? -6.897 2.612 10.653 1.00 88.94 72 ALA A O 1
ATOM 553 N N . THR A 1 73 ? -9.045 3.223 10.460 1.00 91.12 73 THR A N 1
ATOM 554 C CA . THR A 1 73 ? -9.024 4.097 11.641 1.00 91.12 73 THR A CA 1
ATOM 555 C C . THR A 1 73 ? -9.926 3.546 12.729 1.00 91.12 73 THR A C 1
ATOM 557 O O . THR A 1 73 ? -11.063 3.164 12.475 1.00 91.12 73 THR A O 1
ATOM 560 N N . VAL A 1 74 ? -9.429 3.519 13.966 1.00 92.31 74 VAL A N 1
ATOM 561 C CA . VAL A 1 74 ? -10.210 3.125 15.145 1.00 92.31 74 VAL A CA 1
ATOM 562 C C . VAL A 1 74 ? -10.737 4.382 15.826 1.00 92.31 74 VAL A C 1
ATOM 564 O O . VAL A 1 74 ? -9.957 5.235 16.247 1.00 92.31 74 VAL A O 1
ATOM 567 N N . SER A 1 75 ? -12.056 4.492 15.966 1.00 94.12 75 SER A N 1
ATOM 568 C CA . SER A 1 75 ? -12.705 5.612 16.655 1.00 94.12 75 SER A CA 1
ATOM 569 C C . SER A 1 75 ? -13.025 5.297 18.113 1.00 94.12 75 SER A C 1
ATOM 571 O O . SER A 1 75 ? -12.947 6.177 18.970 1.00 94.12 75 SER A O 1
ATOM 573 N N . SER A 1 76 ? -13.428 4.061 18.413 1.00 93.31 76 SER A N 1
ATOM 574 C CA . SER A 1 76 ? -13.770 3.652 19.777 1.00 93.31 76 SER A CA 1
ATOM 575 C C . SER A 1 76 ? -13.758 2.138 19.946 1.00 93.31 76 SER A C 1
ATOM 577 O O . SER A 1 76 ? -13.738 1.372 18.985 1.00 93.31 76 SER A O 1
ATOM 579 N N . VAL A 1 77 ? -13.742 1.710 21.206 1.00 92.19 77 VAL A N 1
ATOM 580 C CA . VAL A 1 77 ? -13.664 0.307 21.606 1.00 92.19 77 VAL A CA 1
ATOM 581 C C . VAL A 1 77 ? -14.643 0.079 22.756 1.00 92.19 77 VAL A C 1
ATOM 583 O O . VAL A 1 77 ? -14.633 0.842 23.726 1.00 92.19 77 VAL A O 1
ATOM 586 N N . VAL A 1 78 ? -15.508 -0.934 22.644 1.00 91.56 78 VAL A N 1
ATOM 587 C CA . VAL A 1 78 ? -16.569 -1.223 23.623 1.00 91.56 78 VAL A CA 1
ATOM 588 C C . VAL A 1 78 ? -16.641 -2.728 23.939 1.00 91.56 78 VAL A C 1
ATOM 590 O O . VAL A 1 78 ? -16.850 -3.517 23.020 1.00 91.56 78 VAL A O 1
ATOM 593 N N . PRO A 1 79 ? -16.543 -3.140 25.217 1.00 90.00 79 PRO A N 1
ATOM 594 C CA . PRO A 1 79 ? -16.219 -2.297 26.367 1.00 90.00 79 PRO A CA 1
ATOM 595 C C . PRO A 1 79 ? -14.756 -1.816 26.314 1.00 90.00 79 PRO A C 1
ATOM 597 O O . PRO A 1 79 ? -13.890 -2.483 25.755 1.00 90.00 79 PRO A O 1
ATOM 600 N N . SER A 1 80 ? -14.474 -0.645 26.894 1.00 87.94 80 SER A N 1
ATOM 601 C CA . SER A 1 80 ? -13.115 -0.075 26.953 1.00 87.94 80 SER A CA 1
ATOM 602 C C . SER A 1 80 ? -12.265 -0.639 28.099 1.00 87.94 80 SER A C 1
ATOM 604 O O . SER A 1 80 ? -11.089 -0.303 28.237 1.00 87.94 80 SER A O 1
ATOM 606 N N . SER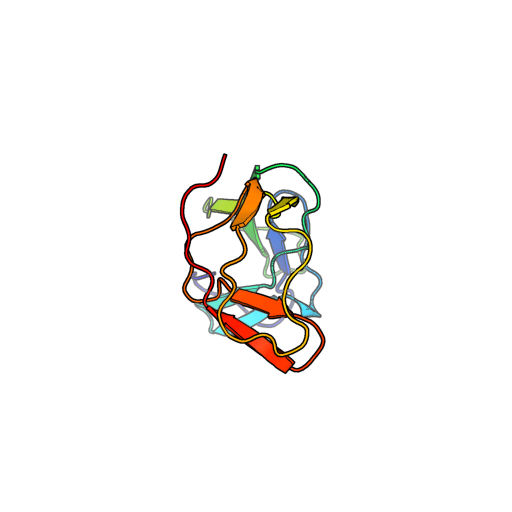 A 1 81 ? -12.856 -1.499 28.927 1.00 82.94 81 SER A N 1
ATOM 607 C CA . SER A 1 81 ? -12.209 -2.233 30.007 1.00 82.94 81 SER A CA 1
ATOM 608 C C . SER A 1 81 ? -12.836 -3.621 30.131 1.00 82.94 81 SER A C 1
ATOM 610 O O . SER A 1 81 ? -14.001 -3.823 29.794 1.00 82.94 81 SER A O 1
ATOM 612 N N . GLY A 1 82 ? -12.053 -4.586 30.602 1.00 80.00 82 GLY A N 1
ATOM 613 C CA . GLY A 1 82 ? -12.477 -5.978 30.729 1.00 80.00 82 GLY A CA 1
ATOM 614 C C . GLY A 1 82 ? -11.594 -6.744 31.707 1.00 80.00 82 GLY A C 1
ATOM 615 O O . GLY A 1 82 ? -10.715 -6.161 32.354 1.00 80.00 82 GLY A O 1
ATOM 616 N N . SER A 1 83 ? -11.835 -8.048 31.833 1.00 74.88 83 SER A N 1
ATOM 617 C CA . SER A 1 83 ? -11.093 -8.888 32.779 1.00 74.88 83 SER A CA 1
ATOM 618 C C . SER A 1 83 ? -9.584 -8.951 32.465 1.00 74.88 83 SER A C 1
ATOM 620 O O . SER A 1 83 ? -9.204 -9.241 31.328 1.00 74.88 83 SER A O 1
ATOM 622 N N . PRO A 1 84 ? -8.692 -8.800 33.468 1.00 70.81 84 PRO A N 1
ATOM 623 C CA . PRO A 1 84 ? -7.243 -8.912 33.278 1.00 70.81 84 PRO A CA 1
ATOM 624 C C . PRO A 1 84 ? -6.778 -10.325 32.891 1.00 70.81 84 PRO A C 1
ATOM 626 O O . PRO A 1 84 ? -5.650 -10.490 32.433 1.00 70.81 84 PRO A O 1
ATOM 629 N N . THR A 1 85 ? -7.622 -11.349 33.059 1.00 69.06 85 THR A N 1
ATOM 630 C CA . THR A 1 85 ? -7.317 -12.719 32.618 1.00 69.06 85 THR A CA 1
ATOM 631 C C . THR A 1 85 ? -7.580 -12.944 31.127 1.00 69.06 85 THR A C 1
ATOM 633 O O . THR A 1 85 ? -7.244 -14.012 30.620 1.00 69.06 85 THR A O 1
ATOM 636 N N . GLY A 1 86 ? -8.179 -11.972 30.421 1.00 61.09 86 GLY A N 1
ATOM 637 C CA . GLY A 1 86 ? -8.427 -12.027 28.973 1.00 61.09 86 GLY A CA 1
ATOM 638 C C . GLY A 1 86 ? -9.421 -13.105 28.524 1.00 61.09 86 GLY A C 1
ATOM 639 O O . GLY A 1 86 ? -9.609 -13.312 27.328 1.00 61.09 86 GLY A O 1
ATOM 640 N N . ALA A 1 87 ? -10.051 -13.813 29.464 1.00 60.88 87 ALA A N 1
ATOM 641 C CA . ALA A 1 87 ? -10.953 -14.912 29.164 1.00 60.88 87 ALA A CA 1
ATOM 642 C C . ALA A 1 87 ? -12.398 -14.410 29.023 1.00 60.88 87 ALA A C 1
ATOM 644 O O . ALA A 1 87 ? -13.076 -14.191 30.023 1.00 60.88 87 ALA A O 1
ATOM 645 N N . GLY A 1 88 ? -12.869 -14.296 27.778 1.00 63.38 88 GLY A N 1
ATOM 646 C CA . GLY A 1 88 ? -14.299 -14.359 27.447 1.00 63.38 88 GLY A CA 1
ATOM 647 C C . GLY A 1 88 ? -15.008 -13.055 27.077 1.00 63.38 88 GLY A C 1
ATOM 648 O O . GLY A 1 88 ? -16.134 -13.132 26.592 1.00 63.38 88 GLY A O 1
ATOM 649 N N . ASP A 1 89 ? -14.380 -11.888 27.229 1.00 73.62 89 ASP A N 1
ATOM 650 C CA . ASP A 1 89 ? -15.026 -10.620 26.874 1.00 73.62 89 ASP A CA 1
ATOM 651 C C . ASP A 1 89 ? -14.793 -10.294 25.391 1.00 73.62 89 ASP A C 1
ATOM 653 O O . ASP A 1 89 ? -13.675 -10.004 24.962 1.00 73.62 89 ASP A O 1
ATOM 657 N N . ALA A 1 90 ? -15.860 -10.347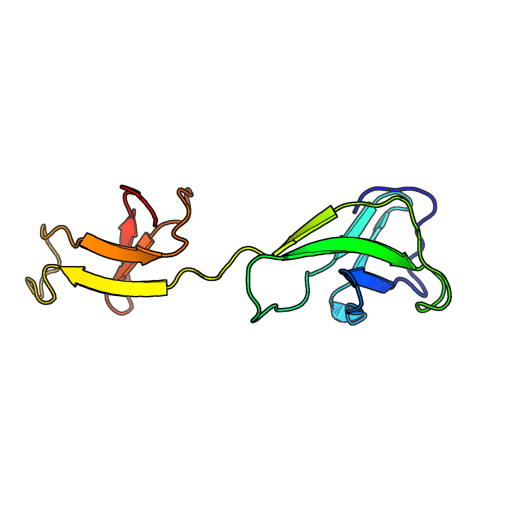 24.591 1.00 82.00 90 ALA A N 1
ATOM 658 C CA . ALA A 1 90 ? -15.826 -9.845 23.224 1.00 82.00 90 ALA A CA 1
ATOM 659 C C . ALA A 1 90 ? -15.713 -8.316 23.242 1.00 82.00 90 ALA A C 1
ATOM 661 O O . ALA A 1 90 ? -16.469 -7.630 23.932 1.00 82.00 90 ALA A O 1
ATOM 662 N N . VAL A 1 91 ? -14.785 -7.787 22.449 1.00 88.94 91 VAL A N 1
ATOM 663 C CA . VAL A 1 91 ? -14.580 -6.350 22.294 1.00 88.94 91 VAL A CA 1
ATOM 664 C C . VAL A 1 91 ? -15.024 -5.939 20.899 1.00 88.94 91 VAL A C 1
ATOM 666 O O . VAL A 1 91 ? -14.590 -6.511 19.902 1.00 88.94 91 VAL A O 1
ATOM 669 N N . THR A 1 92 ? -15.886 -4.932 20.837 1.00 91.56 92 THR A N 1
ATOM 670 C CA . THR A 1 92 ? -16.334 -4.313 19.592 1.00 91.56 92 THR A CA 1
ATOM 671 C C . THR A 1 92 ? -15.439 -3.124 19.287 1.00 91.56 92 THR A C 1
ATOM 673 O O . THR A 1 92 ? -15.367 -2.182 20.077 1.00 91.56 92 THR A O 1
ATOM 676 N N . VAL A 1 93 ? -14.766 -3.163 18.140 1.00 92.62 93 VAL A N 1
ATOM 677 C CA . VAL A 1 93 ? -13.961 -2.052 17.628 1.00 92.62 93 VAL A CA 1
ATOM 678 C C . VAL A 1 93 ? -14.800 -1.299 16.603 1.00 92.62 93 VAL A C 1
ATOM 680 O O . VAL A 1 93 ? -15.274 -1.887 15.635 1.00 92.62 93 VAL A O 1
ATOM 683 N N . LEU A 1 94 ? -15.008 -0.006 16.837 1.00 93.06 94 LEU A N 1
ATOM 684 C CA . LEU A 1 94 ? -15.696 0.890 15.916 1.00 93.06 94 LEU A CA 1
ATOM 685 C C . LEU A 1 94 ? -14.669 1.789 15.238 1.00 93.06 94 LEU A C 1
ATOM 687 O O . LEU A 1 94 ? -13.672 2.187 15.848 1.00 93.06 94 LEU A O 1
ATOM 691 N N . GLY A 1 95 ? -14.920 2.111 13.977 1.00 93.19 95 GLY A N 1
ATOM 692 C CA . GLY A 1 95 ? -13.951 2.779 13.131 1.00 93.19 95 GLY A CA 1
ATOM 693 C C . GLY A 1 95 ? -14.388 2.812 11.675 1.00 93.19 95 GLY A C 1
ATOM 694 O O . GLY A 1 95 ? -15.551 2.549 11.370 1.00 93.19 95 GLY A O 1
ATOM 695 N N . SER A 1 96 ? -13.449 3.126 10.790 1.00 91.19 96 SER A N 1
ATOM 696 C CA . SER A 1 96 ? -13.673 3.179 9.344 1.00 91.19 96 SER A CA 1
ATOM 697 C C . SER A 1 96 ? -12.563 2.466 8.583 1.00 91.19 96 SER A C 1
ATOM 699 O O . SER A 1 96 ? -11.477 2.234 9.120 1.00 91.19 96 SER A O 1
ATOM 701 N N . HIS A 1 97 ? -12.864 2.108 7.336 1.00 90.06 97 HIS A N 1
ATOM 702 C CA . HIS A 1 97 ? -11.966 1.398 6.419 1.00 90.06 97 HIS A CA 1
ATOM 703 C C . HIS A 1 97 ? -11.429 0.054 6.951 1.00 90.06 97 HIS A C 1
ATOM 705 O O . HIS A 1 97 ? -10.335 -0.380 6.592 1.00 90.06 97 HIS A O 1
ATOM 711 N N . PHE A 1 98 ? -12.203 -0.644 7.790 1.00 91.06 98 PHE A N 1
ATOM 712 C CA . PHE A 1 98 ? -11.872 -2.020 8.159 1.00 91.06 98 PHE A CA 1
ATOM 713 C C . PHE A 1 98 ? -12.124 -2.960 6.981 1.00 91.06 98 PHE A C 1
ATOM 715 O O . PHE A 1 98 ? -13.194 -2.932 6.371 1.00 91.06 98 PHE A O 1
ATOM 722 N N . GLN A 1 99 ? -11.157 -3.833 6.707 1.00 89.19 99 GLN A N 1
ATOM 723 C CA . GLN A 1 99 ? -11.288 -4.885 5.707 1.00 89.19 99 GLN A CA 1
ATOM 724 C C . GLN A 1 99 ? -11.625 -6.224 6.347 1.00 89.19 99 GLN A C 1
ATOM 726 O O . GLN A 1 99 ? -11.028 -6.624 7.351 1.00 89.19 99 GLN A O 1
ATOM 731 N N . ASP A 1 100 ? -12.548 -6.936 5.709 1.00 90.44 100 ASP A N 1
ATOM 732 C CA . ASP A 1 100 ? -12.799 -8.340 5.994 1.00 90.44 100 ASP A CA 1
ATOM 733 C C . ASP A 1 100 ? -11.680 -9.183 5.367 1.00 90.44 100 ASP A C 1
ATOM 735 O O . ASP A 1 100 ? -11.633 -9.390 4.154 1.00 90.44 100 ASP A O 1
ATOM 739 N N . SER A 1 101 ? -10.716 -9.597 6.189 1.00 88.81 101 SER A N 1
ATOM 740 C CA . SER A 1 101 ? -9.552 -10.365 5.746 1.00 88.81 101 SER A CA 1
ATOM 741 C C . SER A 1 101 ? -9.182 -11.437 6.764 1.00 88.81 101 SER A C 1
ATOM 743 O O . SER A 1 101 ? -9.420 -11.293 7.963 1.00 88.81 101 SER A O 1
ATOM 745 N N . GLU A 1 102 ? -8.518 -12.502 6.308 1.00 88.06 102 GLU A N 1
ATOM 746 C CA . GLU A 1 102 ? -8.043 -13.573 7.197 1.00 88.06 102 GLU A CA 1
ATOM 747 C C . GLU A 1 102 ? -7.022 -13.086 8.240 1.00 88.06 102 GLU A C 1
ATOM 749 O O . GLU A 1 102 ? -6.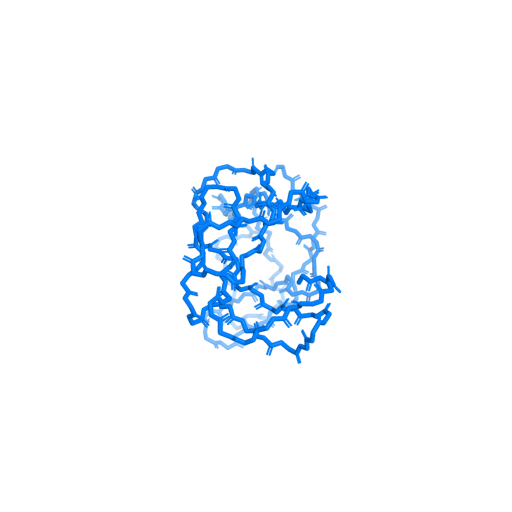853 -13.721 9.284 1.00 88.06 102 GLU A O 1
ATOM 754 N N . GLY A 1 103 ? -6.349 -11.965 7.958 1.00 87.50 103 GLY A N 1
ATOM 755 C CA . GLY A 1 103 ? -5.395 -11.320 8.857 1.00 87.50 103 GLY A CA 1
ATOM 756 C C . GLY A 1 103 ? -6.036 -10.424 9.919 1.00 87.50 103 GLY A C 1
ATOM 757 O O . GLY A 1 103 ? -5.328 -9.971 10.824 1.00 87.50 103 GLY A O 1
ATOM 758 N N . LEU A 1 104 ? -7.350 -10.169 9.844 1.00 90.06 104 LEU A N 1
ATOM 759 C CA . LEU A 1 104 ? -8.045 -9.335 10.819 1.00 90.06 104 LEU A CA 1
ATOM 760 C C . LEU A 1 104 ? -7.920 -9.959 12.214 1.00 90.06 104 LEU A C 1
ATOM 762 O O . LEU A 1 104 ? -8.401 -11.060 12.493 1.00 90.06 104 LEU A O 1
ATOM 766 N N . SER A 1 105 ? -7.246 -9.246 13.109 1.00 89.94 105 SER A N 1
ATOM 767 C CA . SER A 1 105 ? -6.917 -9.743 14.439 1.00 89.94 105 SER A CA 1
ATOM 768 C C . SER A 1 105 ? -6.970 -8.633 15.477 1.00 89.94 105 SER A C 1
ATOM 770 O O . SER A 1 105 ? -6.687 -7.469 15.200 1.00 89.94 105 SER A O 1
ATOM 772 N N . CYS A 1 106 ? -7.343 -9.018 16.692 1.00 86.12 106 CYS A N 1
ATOM 773 C CA . CYS A 1 106 ? -7.274 -8.166 17.867 1.00 86.12 106 CYS A CA 1
ATOM 774 C C . CYS A 1 106 ? -6.038 -8.566 18.670 1.00 86.12 106 CYS A C 1
ATOM 776 O O . CYS A 1 106 ? -5.904 -9.731 19.057 1.00 86.12 106 CYS A O 1
ATOM 778 N N . VAL A 1 107 ? -5.152 -7.607 18.933 1.00 85.94 107 VAL A N 1
ATOM 779 C CA . VAL A 1 107 ? -3.942 -7.823 19.733 1.00 85.94 107 VAL A CA 1
ATOM 780 C C . VAL A 1 107 ? -4.063 -7.054 21.041 1.00 85.94 107 VAL A C 1
ATOM 782 O O . VAL A 1 107 ? -4.217 -5.833 21.043 1.00 85.94 107 VAL A O 1
ATOM 785 N N . PHE A 1 108 ? -3.983 -7.771 22.160 1.00 79.88 108 PHE A N 1
ATOM 786 C CA . PHE A 1 108 ? -4.021 -7.197 23.501 1.00 79.88 108 PHE A CA 1
ATOM 787 C C . PHE A 1 108 ? -2.677 -7.427 24.200 1.00 79.88 108 PHE A C 1
ATOM 789 O O . PHE A 1 108 ? -2.270 -8.558 24.489 1.00 79.88 108 PHE A O 1
ATOM 796 N N . GLY A 1 109 ? -1.964 -6.337 24.483 1.00 78.69 109 GLY A N 1
ATOM 797 C CA . GLY A 1 109 ? -0.600 -6.418 25.003 1.00 78.69 109 GLY A CA 1
ATOM 798 C C . GLY A 1 109 ? 0.341 -7.118 24.017 1.00 78.69 109 GLY A C 1
ATOM 799 O O . GLY A 1 109 ? 0.251 -6.908 22.814 1.00 78.69 109 GLY A O 1
ATOM 800 N N . LEU A 1 110 ? 1.262 -7.941 24.527 1.00 78.38 110 LEU A N 1
ATOM 801 C CA . LEU A 1 110 ? 2.312 -8.574 23.713 1.00 78.38 110 LEU A CA 1
ATOM 802 C C . LEU A 1 110 ? 1.995 -10.009 23.264 1.00 78.38 110 LEU A C 1
ATOM 804 O O . LEU A 1 110 ? 2.722 -10.555 22.440 1.00 78.38 110 LEU A O 1
ATOM 808 N N . ALA A 1 111 ? 0.969 -10.649 23.829 1.00 70.06 111 ALA A N 1
ATOM 809 C CA . ALA A 1 111 ? 0.784 -12.098 23.688 1.00 70.06 111 ALA A CA 1
ATOM 810 C C . ALA A 1 111 ? -0.641 -12.527 23.324 1.00 70.06 111 ALA A C 1
ATOM 812 O O . ALA A 1 111 ? -0.815 -13.579 22.709 1.00 70.06 111 ALA A O 1
ATOM 813 N N . LEU A 1 112 ? -1.663 -11.744 23.672 1.00 73.81 112 LEU A N 1
ATOM 814 C CA . LEU A 1 112 ? -3.045 -12.149 23.440 1.00 73.81 112 LEU A CA 1
ATOM 815 C C . LEU A 1 112 ? -3.461 -11.753 22.027 1.00 73.81 112 LEU A C 1
ATOM 817 O O . LEU A 1 112 ? -3.657 -10.577 21.737 1.00 73.81 112 LEU A O 1
ATOM 821 N N . HIS A 1 113 ? -3.594 -12.759 21.170 1.00 81.50 113 HIS A N 1
ATOM 822 C CA . HIS A 1 113 ? -4.072 -12.615 19.803 1.00 81.50 113 HIS A CA 1
ATOM 823 C C . HIS A 1 113 ? -5.432 -13.298 19.691 1.00 81.50 113 HIS A C 1
ATOM 825 O O . HIS A 1 113 ? -5.552 -14.504 19.914 1.00 81.50 113 HIS A O 1
ATOM 831 N N . GLY A 1 114 ? -6.455 -12.525 19.352 1.00 81.75 114 GLY A N 1
ATOM 832 C CA . GLY A 1 114 ? -7.770 -13.028 18.974 1.00 81.75 114 GLY A CA 1
ATOM 833 C C . GLY A 1 114 ? -7.992 -12.848 17.478 1.00 81.75 114 GLY A C 1
ATOM 834 O O . GLY A 1 114 ? -7.533 -11.865 16.899 1.00 81.75 114 GLY A O 1
ATOM 835 N N . ARG A 1 115 ? -8.722 -13.770 16.840 1.00 86.12 115 ARG A N 1
ATOM 836 C CA . ARG A 1 115 ? -9.257 -13.509 15.495 1.00 86.12 115 ARG A CA 1
ATOM 837 C C . ARG A 1 115 ? -10.303 -12.402 15.594 1.00 86.12 115 ARG A C 1
ATOM 839 O O . ARG A 1 115 ? -11.176 -12.471 16.458 1.00 86.12 115 ARG A O 1
ATOM 846 N N . GLY A 1 116 ? -10.209 -11.405 14.724 1.00 86.88 116 GLY A N 1
ATOM 847 C CA . GLY A 1 116 ? -11.242 -10.388 14.590 1.00 86.88 116 GLY A CA 1
ATOM 848 C C . GLY A 1 116 ? -12.399 -10.936 13.762 1.00 86.88 116 GLY A C 1
ATOM 849 O O . GLY A 1 116 ? -12.182 -11.609 12.758 1.00 86.88 116 GLY A O 1
ATOM 850 N N . GLY A 1 117 ? -13.628 -10.671 14.196 1.00 89.94 117 GLY A N 1
ATOM 851 C CA . GLY A 1 117 ? -14.812 -10.868 13.367 1.00 89.94 117 GLY A CA 1
ATOM 852 C C . GLY A 1 117 ? -15.178 -9.548 12.707 1.00 89.94 117 GLY A C 1
ATOM 853 O O . GLY A 1 117 ? -15.435 -8.571 13.412 1.00 89.94 117 GLY A O 1
ATOM 854 N N . TYR A 1 118 ? -15.202 -9.509 11.377 1.00 91.50 118 TYR A N 1
ATOM 855 C CA . TYR A 1 118 ? -15.733 -8.359 10.657 1.00 91.50 118 TYR A CA 1
ATOM 856 C C . TYR A 1 118 ? -17.259 -8.312 10.815 1.00 91.50 118 TYR A C 1
ATOM 858 O O . TYR A 1 118 ? -17.944 -9.320 10.640 1.00 91.50 118 TYR A O 1
ATOM 866 N N . VAL A 1 119 ? -17.790 -7.139 11.167 1.00 90.62 119 VAL A N 1
ATOM 867 C CA . VAL A 1 119 ? -19.240 -6.903 11.263 1.00 90.62 119 VAL A CA 1
ATOM 868 C C . VAL A 1 119 ? -19.688 -5.988 10.127 1.00 90.62 119 VAL A C 1
ATOM 870 O O . VAL A 1 119 ? -20.527 -6.364 9.315 1.00 90.62 119 VAL A O 1
ATOM 873 N N . SER A 1 120 ? -19.115 -4.787 10.070 1.00 86.00 120 SER A N 1
ATOM 874 C CA . SER A 1 120 ? -19.331 -3.795 9.016 1.00 86.00 120 SER A CA 1
ATOM 875 C C . SER A 1 120 ? -18.267 -2.706 9.116 1.00 86.00 120 SER A C 1
ATOM 877 O O . SER A 1 120 ? -17.801 -2.415 10.218 1.00 86.00 120 SER A O 1
ATOM 879 N N . SER A 1 121 ? -17.957 -2.044 8.005 1.00 77.75 121 SER A N 1
ATOM 880 C CA . SER A 1 121 ? -17.196 -0.793 7.995 1.00 77.75 121 SER A CA 1
ATOM 881 C C . SER A 1 121 ? -18.052 0.321 7.413 1.00 77.75 121 SER A C 1
ATOM 883 O O . SER A 1 121 ? -18.769 0.100 6.437 1.00 77.75 121 SER A O 1
ATOM 885 N N . THR A 1 122 ? -17.953 1.505 8.010 1.00 63.53 122 THR A N 1
ATOM 886 C CA . THR A 1 122 ? -18.373 2.766 7.386 1.00 63.53 122 THR A CA 1
ATOM 887 C C . THR A 1 122 ? -17.226 3.401 6.621 1.00 63.53 122 THR A C 1
ATOM 889 O O . THR A 1 122 ? -16.059 3.080 6.965 1.00 63.53 122 THR A O 1
#

pLDDT: mean 88.76, std 7.73, range [60.88, 96.38]

InterPro domains:
  IPR0029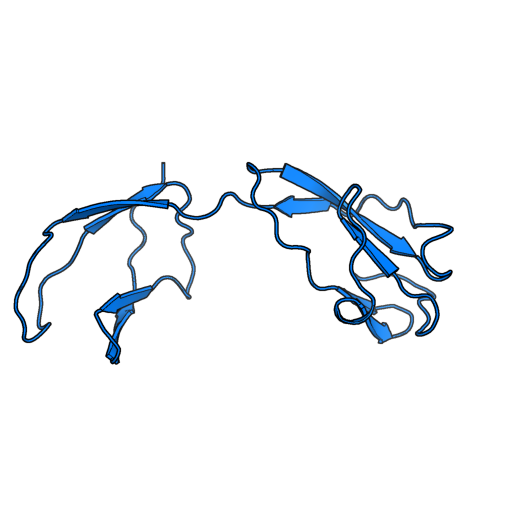09 IPT domain [PF01833] (73-109)
  IPR013783 Immunoglobulin-like fold [G3DSA:2.60.40.10] (1-70)
  IPR013783 Immunoglobulin-like fold [G3DSA:2.60.40.10] (71-122)

Sequence (122 aa):
VLGRFFVSEGLVCRFGVTRVPNAGAQYLSSTAVACEAPRWDGAMEEVAVEVSVNDGHDYTSDGRWFVYEAEATVSSVVPSSGSPTGAGDAVTVLGSHFQDSEGLSCVFGLALHGRGGYVSST

Radius of gyration: 20.36 Å; chains: 1; bounding box: 39×25×56 Å